Protein AF-A0AAF0ET98-F1 (afdb_monomer_lite)

Sequence (129 aa):
MSGQPGTTDSQGAAADKLPYEWTQSLATVDISVPIAQGTRGRDIKGDLSRAVRPDECTWSLESGDGVLSIQLDKANKNEWWPSVLTTDPQIDTSKIEPESSSLSDLDGDTRAMVEKMMYENRMKALGRQ

Organism: NCBI:txid948313

Structure (mmCIF, N/CA/C/O backbone):
data_AF-A0AAF0ET98-F1
#
_entry.id   AF-A0AAF0ET98-F1
#
loop_
_atom_site.group_PDB
_atom_site.id
_atom_site.type_symbol
_atom_site.label_atom_id
_atom_site.label_alt_id
_atom_site.label_comp_id
_atom_site.label_asym_id
_atom_site.label_entity_id
_atom_site.label_seq_id
_atom_site.pdbx_PDB_ins_code
_atom_site.Cartn_x
_atom_site.Cartn_y
_atom_site.Cartn_z
_atom_site.occupancy
_atom_site.B_iso_or_equiv
_atom_site.auth_seq_id
_atom_site.auth_comp_id
_atom_site.auth_asym_id
_atom_site.auth_atom_id
_atom_site.pdbx_PDB_model_num
ATOM 1 N N . MET A 1 1 ? 16.016 2.461 16.195 1.00 35.22 1 MET A N 1
ATOM 2 C CA . MET A 1 1 ? 15.316 3.051 15.038 1.00 35.22 1 MET A CA 1
ATOM 3 C C . MET A 1 1 ? 15.666 2.170 13.861 1.00 35.22 1 MET A C 1
ATOM 5 O O . MET A 1 1 ? 16.759 2.281 13.326 1.00 35.22 1 MET A O 1
ATOM 9 N N . SER A 1 2 ? 14.832 1.161 13.637 1.00 32.66 2 SER A N 1
ATOM 10 C CA . SER A 1 2 ? 15.159 -0.029 12.855 1.00 32.66 2 SER A CA 1
ATOM 11 C C . SER A 1 2 ? 14.577 0.130 11.452 1.00 32.66 2 SER A C 1
ATOM 13 O O . SER A 1 2 ? 13.486 -0.356 11.192 1.00 32.66 2 SER A O 1
ATOM 15 N N . GLY A 1 3 ? 15.265 0.861 10.575 1.00 34.72 3 GLY A N 1
ATOM 16 C CA . GLY A 1 3 ? 14.978 0.781 9.143 1.00 34.72 3 GLY A CA 1
ATOM 17 C C . GLY A 1 3 ? 15.505 -0.559 8.641 1.00 34.72 3 GLY A C 1
ATOM 18 O O . GLY A 1 3 ? 16.699 -0.829 8.780 1.00 34.72 3 GLY A O 1
ATOM 19 N N . GLN A 1 4 ? 14.628 -1.435 8.154 1.00 33.12 4 GLN A N 1
ATOM 20 C CA . GLN A 1 4 ? 15.069 -2.647 7.469 1.00 33.12 4 GLN A CA 1
ATOM 21 C C . GLN A 1 4 ? 15.689 -2.258 6.114 1.00 33.12 4 GLN A C 1
ATOM 23 O O . GLN A 1 4 ? 15.147 -1.383 5.439 1.00 33.12 4 GLN A O 1
ATOM 28 N N . PRO A 1 5 ? 16.803 -2.886 5.698 1.00 40.53 5 PRO A N 1
ATOM 29 C CA . PRO A 1 5 ? 17.339 -2.703 4.351 1.00 40.53 5 PRO A CA 1
ATOM 30 C C . PRO A 1 5 ? 16.308 -3.243 3.346 1.00 40.53 5 PRO A C 1
ATOM 32 O O . PRO A 1 5 ? 15.873 -4.390 3.472 1.00 40.53 5 PRO A O 1
ATOM 35 N N . GLY A 1 6 ? 15.860 -2.405 2.411 1.00 50.03 6 GLY A N 1
ATOM 36 C CA . GLY A 1 6 ? 14.925 -2.787 1.345 1.00 50.03 6 GLY A CA 1
ATOM 37 C C . GLY A 1 6 ? 13.641 -1.960 1.223 1.00 50.03 6 GLY A C 1
ATOM 38 O O . GLY A 1 6 ? 12.905 -2.152 0.252 1.00 50.03 6 GLY A O 1
ATOM 39 N N . THR A 1 7 ? 13.349 -1.046 2.153 1.00 51.19 7 THR A N 1
ATOM 40 C CA . THR A 1 7 ? 12.147 -0.194 2.101 1.00 51.19 7 THR A CA 1
ATOM 41 C C . THR A 1 7 ? 12.518 1.256 1.811 1.00 51.19 7 THR A C 1
ATOM 43 O O . THR A 1 7 ? 13.265 1.874 2.568 1.00 51.19 7 THR A O 1
ATOM 46 N N . THR A 1 8 ? 11.989 1.828 0.728 1.00 57.72 8 THR A N 1
ATOM 47 C CA . THR A 1 8 ? 12.026 3.279 0.526 1.00 57.72 8 THR A CA 1
ATOM 48 C C . THR A 1 8 ? 10.825 3.886 1.229 1.00 57.72 8 THR A C 1
ATOM 50 O O . THR A 1 8 ? 9.674 3.659 0.838 1.00 57.72 8 THR A O 1
ATOM 53 N N . ASP A 1 9 ? 11.103 4.671 2.264 1.00 56.59 9 ASP A N 1
ATOM 54 C CA . ASP A 1 9 ? 10.087 5.464 2.937 1.00 56.59 9 ASP A CA 1
ATOM 55 C C . ASP A 1 9 ? 9.523 6.505 1.967 1.00 56.59 9 ASP A C 1
ATOM 57 O O . ASP A 1 9 ? 10.260 7.093 1.169 1.00 56.59 9 ASP A O 1
ATOM 61 N N . SER A 1 10 ? 8.229 6.820 2.062 1.00 56.31 10 SER A N 1
ATOM 62 C CA . SER A 1 10 ? 7.630 7.939 1.326 1.00 56.31 10 SER A CA 1
ATOM 63 C C . SER A 1 10 ? 8.114 9.310 1.832 1.00 56.31 10 SER A C 1
ATOM 65 O O . SER A 1 10 ? 7.340 10.267 1.810 1.00 56.31 10 SER A O 1
ATOM 67 N N . GLN A 1 11 ? 9.366 9.433 2.298 1.00 47.06 11 GLN A N 1
ATOM 68 C CA . GLN A 1 11 ? 10.041 10.657 2.746 1.00 47.06 11 GLN A CA 1
ATOM 69 C C . GLN A 1 11 ? 10.279 11.630 1.573 1.00 47.06 11 GLN A C 1
ATOM 71 O O . GLN A 1 11 ? 11.382 12.077 1.282 1.00 47.06 11 GLN A O 1
ATOM 76 N N . GLY A 1 12 ? 9.209 11.980 0.873 1.00 46.78 12 GLY A N 1
ATOM 77 C CA . GLY A 1 12 ? 9.088 13.173 0.063 1.00 46.78 12 GLY A CA 1
ATOM 78 C C . GLY A 1 12 ? 7.954 14.014 0.637 1.00 46.78 12 GLY A C 1
ATOM 79 O O . GLY A 1 12 ? 6.988 13.481 1.178 1.00 46.78 12 GLY A O 1
ATOM 80 N N . ALA A 1 13 ? 8.039 15.333 0.472 1.00 41.69 13 ALA A N 1
ATOM 81 C CA . ALA A 1 13 ? 7.084 16.342 0.958 1.00 41.69 13 ALA A CA 1
ATOM 82 C C 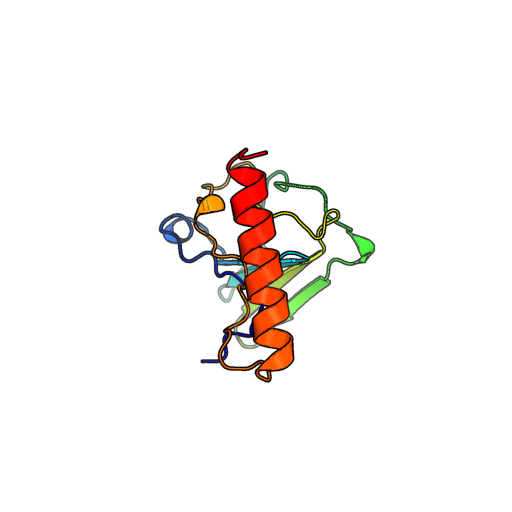. ALA A 1 13 ? 5.595 16.132 0.560 1.00 41.69 13 ALA A C 1
ATOM 84 O O . ALA A 1 13 ? 4.740 16.945 0.900 1.00 41.69 13 ALA A O 1
ATOM 85 N N . ALA A 1 14 ? 5.280 15.062 -0.174 1.00 49.28 14 ALA A N 1
ATOM 86 C CA . ALA A 1 14 ? 3.949 14.621 -0.571 1.00 49.28 14 ALA A CA 1
ATOM 87 C C . ALA A 1 14 ? 3.205 13.814 0.518 1.00 49.28 14 ALA A C 1
ATOM 89 O O . ALA A 1 14 ? 1.973 13.808 0.509 1.00 49.28 14 ALA A O 1
ATOM 90 N N . ALA A 1 15 ? 3.918 13.178 1.460 1.00 55.66 15 ALA A N 1
ATOM 91 C CA . ALA A 1 15 ? 3.317 12.363 2.526 1.00 55.66 15 ALA A CA 1
ATOM 92 C C . ALA A 1 15 ? 2.568 13.188 3.592 1.00 55.66 15 ALA A C 1
ATOM 94 O O . ALA A 1 15 ? 1.621 12.697 4.195 1.00 55.66 15 ALA A O 1
ATOM 95 N N . ASP A 1 16 ? 2.915 14.470 3.756 1.00 56.28 16 ASP A N 1
ATOM 96 C CA . ASP A 1 16 ? 2.366 15.362 4.797 1.00 56.28 16 ASP A CA 1
ATOM 97 C C . ASP A 1 16 ? 0.850 15.630 4.650 1.00 56.28 16 ASP A C 1
ATOM 99 O O . ASP A 1 16 ? 0.190 16.141 5.551 1.00 56.28 16 ASP A O 1
ATOM 103 N N . LYS A 1 17 ? 0.258 15.291 3.497 1.00 66.19 17 LYS A N 1
ATOM 104 C CA . LYS A 1 17 ? -1.171 15.525 3.218 1.00 66.19 17 LYS A CA 1
ATOM 105 C C . LYS A 1 17 ? -2.051 14.283 3.319 1.00 66.19 17 LYS A C 1
ATOM 107 O O . LYS A 1 17 ? -3.261 14.406 3.121 1.00 66.19 17 LYS A O 1
ATOM 112 N N . LEU A 1 18 ? -1.482 13.109 3.583 1.00 81.19 18 LEU A N 1
ATOM 113 C CA . LEU A 1 18 ? -2.236 11.859 3.613 1.00 81.19 18 LEU A CA 1
ATOM 114 C C . LEU A 1 18 ? -2.646 11.494 5.048 1.00 81.19 18 LEU A C 1
ATOM 116 O O . LEU A 1 18 ? -1.885 11.706 5.988 1.00 81.19 18 LEU A O 1
ATOM 120 N N . PRO A 1 19 ? -3.841 10.908 5.250 1.00 84.44 19 PRO A N 1
ATOM 121 C CA . PRO A 1 19 ? -4.268 10.405 6.556 1.00 84.44 19 PRO A CA 1
ATOM 122 C C . PRO A 1 19 ? -3.618 9.053 6.912 1.00 84.44 19 PRO A C 1
ATOM 124 O O . PRO A 1 19 ? -4.071 8.382 7.841 1.00 84.44 19 PRO A O 1
ATOM 127 N N . TYR A 1 20 ? -2.623 8.610 6.146 1.00 87.50 20 TYR A N 1
ATOM 128 C CA . TYR A 1 20 ? -1.856 7.388 6.345 1.00 87.50 20 TYR A CA 1
ATOM 129 C C . TYR A 1 20 ? -0.425 7.605 5.876 1.00 87.50 20 TYR A C 1
ATOM 131 O O . TYR A 1 20 ? -0.160 8.428 4.998 1.00 87.50 20 TYR A O 1
ATOM 139 N N . GLU A 1 21 ? 0.472 6.819 6.443 1.00 86.44 21 GLU A N 1
ATOM 140 C CA . GLU A 1 21 ? 1.848 6.712 5.986 1.00 86.44 21 GLU A CA 1
ATOM 141 C C . GLU A 1 21 ? 1.960 5.482 5.096 1.00 86.44 21 GLU A C 1
ATOM 143 O O . GLU A 1 21 ? 1.212 4.514 5.254 1.00 86.44 21 GLU A O 1
ATOM 148 N N . TRP A 1 22 ? 2.862 5.522 4.126 1.00 88.19 22 TRP A N 1
ATOM 149 C CA . TRP A 1 22 ? 3.118 4.360 3.297 1.00 88.19 22 TRP A CA 1
ATOM 150 C C . TRP A 1 22 ? 4.588 4.282 2.932 1.00 88.19 22 TRP A C 1
ATOM 152 O O . TRP A 1 22 ? 5.277 5.287 2.792 1.00 88.19 22 TRP A O 1
ATOM 162 N N . THR A 1 23 ? 5.083 3.073 2.770 1.00 84.94 23 THR A N 1
ATOM 163 C CA . THR A 1 23 ? 6.431 2.802 2.292 1.00 84.94 23 THR A CA 1
ATOM 164 C C . THR A 1 23 ? 6.333 1.731 1.221 1.00 84.94 23 THR A C 1
ATOM 166 O O . THR A 1 23 ? 5.273 1.143 0.983 1.00 84.94 23 THR A O 1
ATOM 169 N N . GLN A 1 24 ? 7.407 1.521 0.476 1.00 81.81 24 GLN A N 1
ATOM 170 C CA . GLN A 1 24 ? 7.400 0.467 -0.525 1.00 81.81 24 GLN A CA 1
ATOM 171 C C . GLN A 1 24 ? 8.782 -0.134 -0.714 1.00 81.81 24 GLN A C 1
ATOM 173 O O . GLN A 1 24 ? 9.808 0.520 -0.531 1.00 81.81 24 GLN A O 1
ATOM 178 N N . SER A 1 25 ? 8.778 -1.378 -1.162 1.00 83.00 25 SER A N 1
ATOM 179 C CA . SER A 1 25 ? 9.927 -2.052 -1.752 1.00 83.00 25 SER A CA 1
ATOM 180 C C . SER A 1 25 ? 9.665 -2.276 -3.246 1.00 83.00 25 SER A C 1
ATOM 182 O O . SER A 1 25 ? 8.622 -1.887 -3.782 1.00 83.00 25 SER A O 1
ATOM 184 N N . LEU A 1 26 ? 10.572 -2.952 -3.953 1.00 83.31 26 LEU A N 1
ATOM 185 C CA . LEU A 1 26 ? 10.289 -3.409 -5.321 1.00 83.31 26 LEU A CA 1
ATOM 186 C C . LEU A 1 26 ? 9.106 -4.391 -5.383 1.00 83.31 26 LEU A C 1
ATOM 188 O O . LEU A 1 26 ? 8.408 -4.429 -6.395 1.00 83.31 26 LEU A O 1
ATOM 192 N N . ALA A 1 27 ? 8.864 -5.155 -4.313 1.00 84.94 27 ALA A N 1
ATOM 193 C CA . ALA A 1 27 ? 7.878 -6.233 -4.274 1.00 84.94 27 ALA A CA 1
ATOM 194 C C . ALA A 1 27 ? 6.571 -5.861 -3.560 1.00 84.94 27 ALA A C 1
ATOM 196 O O . ALA A 1 27 ? 5.518 -6.380 -3.924 1.00 84.94 27 ALA A O 1
ATOM 197 N N . THR A 1 28 ? 6.619 -4.968 -2.573 1.00 88.69 28 THR A N 1
ATOM 198 C CA . THR A 1 28 ? 5.487 -4.671 -1.684 1.00 88.69 28 THR A CA 1
ATOM 199 C C . THR A 1 28 ? 5.239 -3.176 -1.545 1.00 88.69 28 THR A C 1
ATOM 201 O O . THR A 1 28 ? 6.123 -2.353 -1.800 1.00 88.69 28 THR A O 1
ATOM 204 N N . VAL A 1 29 ? 4.013 -2.830 -1.162 1.00 91.44 29 VAL A N 1
ATOM 205 C CA . VAL A 1 29 ? 3.647 -1.514 -0.630 1.00 91.44 29 VAL A CA 1
ATOM 206 C C . VAL A 1 29 ? 3.064 -1.728 0.757 1.00 91.44 29 VAL A C 1
ATOM 208 O O . VAL A 1 29 ? 2.116 -2.496 0.908 1.00 91.44 29 VAL A O 1
ATOM 211 N N . ASP A 1 30 ? 3.608 -1.035 1.741 1.00 90.81 30 ASP A N 1
ATOM 212 C CA . ASP A 1 30 ? 3.210 -1.118 3.137 1.00 90.81 30 ASP A CA 1
ATOM 213 C C . ASP A 1 30 ? 2.489 0.178 3.510 1.00 90.81 30 ASP A C 1
ATOM 215 O O . ASP A 1 30 ? 2.981 1.269 3.237 1.00 90.81 30 ASP A O 1
ATOM 219 N N . ILE A 1 31 ? 1.289 0.075 4.075 1.00 91.56 31 ILE A N 1
ATOM 220 C CA . ILE A 1 31 ? 0.429 1.211 4.421 1.00 91.56 31 ILE A CA 1
ATOM 221 C C . ILE A 1 31 ? 0.110 1.131 5.909 1.00 91.56 31 ILE A C 1
ATOM 223 O O . ILE A 1 31 ? -0.426 0.124 6.371 1.00 91.56 31 ILE A O 1
ATOM 227 N N . SER A 1 32 ? 0.366 2.216 6.630 1.00 89.62 32 SER A N 1
ATOM 228 C CA . SER A 1 32 ? 0.132 2.338 8.068 1.00 89.62 32 SER A CA 1
ATOM 229 C C . SER A 1 32 ? -0.881 3.442 8.343 1.00 89.62 32 SER A C 1
ATOM 231 O O . SER A 1 32 ? -0.670 4.618 8.032 1.00 89.62 32 SER A O 1
ATOM 233 N N . VAL A 1 33 ? -2.011 3.066 8.937 1.00 90.81 33 VAL A N 1
ATOM 234 C CA . VAL A 1 33 ? -3.138 3.963 9.195 1.00 90.81 33 VAL A CA 1
ATOM 235 C C . VAL A 1 33 ? -3.365 4.071 10.706 1.00 90.81 33 VAL A C 1
ATOM 237 O O . VAL A 1 33 ? -3.895 3.134 11.304 1.00 90.81 33 VAL A O 1
ATOM 240 N N . PRO A 1 34 ? -3.029 5.204 11.350 1.00 89.12 34 PRO A N 1
ATOM 241 C CA . PRO A 1 34 ? -3.268 5.376 12.781 1.00 89.12 34 PRO A CA 1
ATOM 242 C C . PRO A 1 34 ? -4.762 5.579 13.060 1.00 89.12 34 PRO A C 1
ATOM 244 O O . PRO A 1 34 ? -5.363 6.562 12.611 1.00 89.12 34 PRO A O 1
ATOM 247 N N . ILE A 1 35 ? -5.377 4.671 13.812 1.00 88.50 35 ILE A N 1
ATOM 248 C CA . ILE A 1 35 ? -6.797 4.666 14.174 1.00 88.50 35 ILE A CA 1
ATOM 249 C C . ILE A 1 35 ? -6.968 5.236 15.584 1.00 88.50 35 ILE A C 1
ATOM 251 O O . ILE A 1 35 ? -6.653 4.606 16.588 1.00 88.50 35 ILE A O 1
ATOM 255 N N . ALA A 1 36 ? -7.528 6.444 15.669 1.00 85.25 36 ALA A N 1
ATOM 256 C CA . ALA A 1 36 ? -7.818 7.076 16.950 1.00 85.25 36 ALA A CA 1
ATOM 257 C C . ALA A 1 36 ? -8.872 6.285 17.745 1.00 85.25 36 ALA A C 1
ATOM 259 O O . ALA A 1 36 ? -9.818 5.722 17.177 1.00 85.25 36 ALA A O 1
ATOM 260 N N . GLN A 1 37 ? -8.755 6.301 19.075 1.00 83.56 37 GLN A N 1
ATOM 261 C CA . GLN A 1 37 ? -9.725 5.661 19.959 1.00 83.5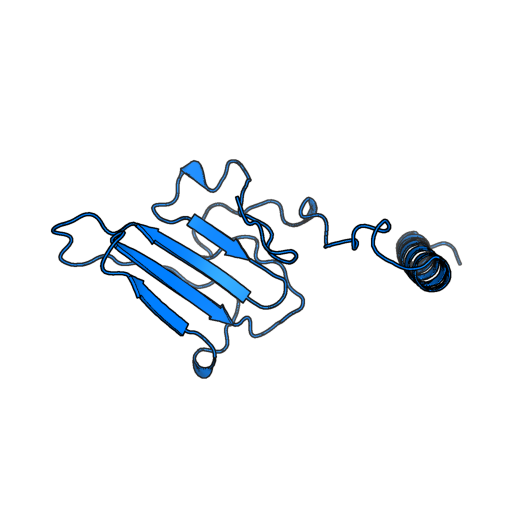6 37 GLN A CA 1
ATOM 262 C C . GLN A 1 37 ? -11.141 6.206 19.7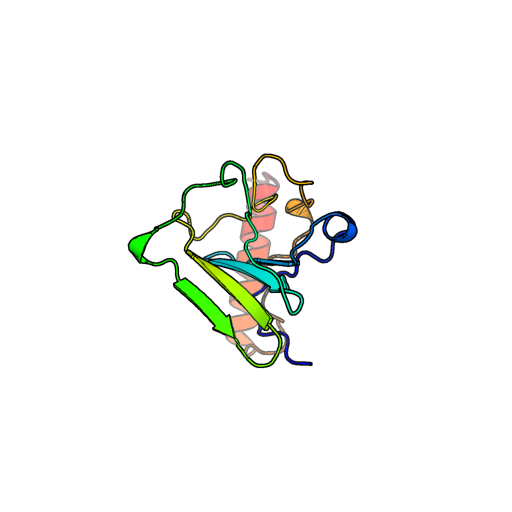06 1.00 83.56 37 GLN A C 1
ATOM 264 O O . GLN A 1 37 ? -11.353 7.411 19.587 1.00 83.56 37 GLN A O 1
ATOM 269 N N . GLY A 1 38 ? -12.125 5.309 19.614 1.00 83.75 38 GLY A N 1
ATOM 270 C CA . GLY A 1 38 ? -13.513 5.673 19.312 1.00 83.75 38 GLY A CA 1
ATOM 271 C C . GLY A 1 38 ? -13.840 5.791 17.818 1.00 83.75 38 GLY A C 1
ATOM 272 O O . GLY A 1 38 ? -14.993 6.070 17.482 1.00 83.75 38 GLY A O 1
ATOM 273 N N . THR A 1 39 ? -12.881 5.531 16.919 1.00 85.31 39 THR A N 1
ATOM 274 C CA . THR A 1 39 ? -13.157 5.389 15.481 1.00 85.31 39 THR A CA 1
ATOM 275 C C . THR A 1 39 ? -14.130 4.233 15.252 1.00 85.31 39 THR A C 1
ATOM 277 O O . THR A 1 39 ? -13.865 3.099 15.641 1.00 85.31 39 THR A O 1
ATOM 280 N N . ARG A 1 40 ? -15.271 4.518 14.614 1.00 84.56 40 ARG A N 1
ATOM 281 C CA . ARG A 1 40 ? -16.287 3.506 14.263 1.00 84.56 40 ARG A CA 1
ATOM 282 C C . ARG A 1 40 ? -16.130 2.949 12.848 1.00 84.56 40 ARG A C 1
ATOM 284 O O . ARG A 1 40 ? -16.695 1.907 12.545 1.00 84.56 40 ARG A O 1
ATOM 291 N N . GLY A 1 41 ? -15.386 3.649 11.996 1.00 82.38 41 GLY A N 1
ATOM 292 C CA . GLY A 1 41 ? -15.085 3.258 10.624 1.00 82.38 41 GLY A CA 1
ATOM 293 C C . GLY A 1 41 ? -14.117 4.251 9.984 1.00 82.38 41 GLY A C 1
ATOM 294 O O . GLY A 1 41 ? -14.140 5.439 10.318 1.00 82.38 41 GLY A O 1
ATOM 295 N N . ARG A 1 42 ? -13.251 3.755 9.099 1.00 82.69 42 ARG A N 1
ATOM 296 C CA . ARG A 1 42 ? -12.289 4.546 8.326 1.00 82.69 42 ARG A CA 1
ATOM 297 C C . ARG A 1 42 ? -12.060 3.856 6.991 1.00 82.69 42 ARG A C 1
ATOM 299 O O . ARG A 1 42 ? -11.785 2.663 6.967 1.00 82.69 42 ARG A O 1
ATOM 306 N N . ASP A 1 43 ? -12.161 4.628 5.916 1.00 85.88 43 ASP A N 1
ATOM 307 C CA . ASP A 1 43 ? -12.018 4.127 4.555 1.00 85.88 43 ASP A CA 1
ATOM 308 C C . ASP A 1 43 ? -10.808 4.778 3.882 1.00 85.88 43 ASP A C 1
ATOM 310 O O . ASP A 1 43 ? -10.576 5.979 4.036 1.00 85.88 43 ASP A O 1
ATOM 314 N N . ILE A 1 44 ? -10.101 3.999 3.069 1.00 85.94 44 ILE A N 1
ATOM 315 C CA . ILE A 1 44 ? -9.189 4.496 2.038 1.00 85.94 44 ILE A CA 1
ATOM 316 C C . ILE A 1 44 ? -9.887 4.224 0.704 1.00 85.94 44 ILE A C 1
ATOM 318 O O . ILE A 1 44 ? -10.193 3.075 0.393 1.00 85.94 44 ILE A O 1
ATOM 322 N N . LYS A 1 45 ? -10.223 5.280 -0.046 1.00 87.75 45 LYS A N 1
ATOM 323 C CA . LYS A 1 45 ? -11.021 5.183 -1.279 1.00 87.75 45 LYS A CA 1
ATOM 324 C C . LYS A 1 45 ? -10.242 5.717 -2.465 1.00 87.75 45 LYS A C 1
ATOM 326 O O . LYS A 1 45 ? -9.859 6.880 -2.468 1.00 87.75 45 LYS A O 1
ATOM 331 N N . GLY A 1 46 ? -10.099 4.881 -3.482 1.00 88.31 46 GLY A N 1
ATOM 332 C CA . GLY A 1 46 ? -9.487 5.229 -4.754 1.00 88.31 46 GLY A CA 1
ATOM 333 C C . GLY A 1 46 ? -9.068 3.976 -5.508 1.00 88.31 46 GLY A C 1
ATOM 334 O O . GLY A 1 46 ? -9.157 2.865 -4.982 1.00 88.31 46 GLY A O 1
ATOM 335 N N . ASP A 1 47 ? -8.601 4.172 -6.734 1.00 93.12 47 ASP A N 1
ATOM 336 C CA . ASP A 1 47 ? -7.995 3.105 -7.520 1.00 93.12 47 ASP A CA 1
ATOM 337 C C . ASP A 1 47 ? -6.518 2.967 -7.147 1.00 93.12 47 ASP A C 1
ATOM 339 O O . A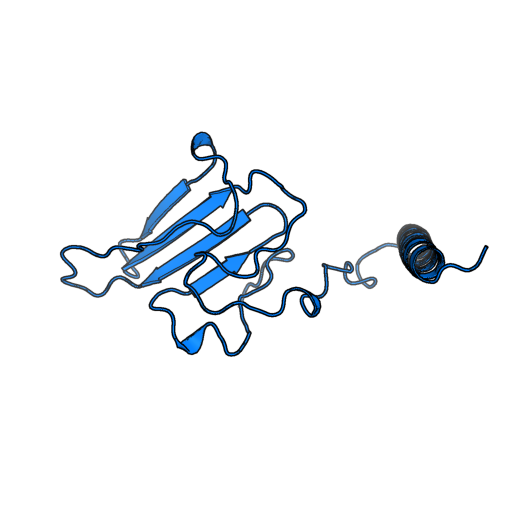SP A 1 47 ? -5.808 3.968 -7.027 1.00 93.12 47 ASP A O 1
ATOM 343 N N . LEU A 1 48 ? -6.044 1.730 -6.986 1.00 92.94 48 LEU A N 1
ATOM 344 C CA . LEU A 1 48 ? -4.622 1.463 -6.774 1.00 92.94 48 LEU A CA 1
ATOM 345 C C . LEU A 1 48 ? -3.808 1.905 -7.993 1.00 92.94 48 LEU A C 1
ATOM 347 O O . LEU A 1 48 ? -4.240 1.762 -9.138 1.00 92.94 48 LEU A O 1
ATOM 351 N N . SER A 1 49 ? -2.596 2.400 -7.745 1.00 89.50 49 SER A N 1
ATOM 352 C CA . SER A 1 49 ? -1.710 2.878 -8.810 1.00 89.50 49 SER A CA 1
ATOM 353 C C . SER A 1 49 ? -1.339 1.773 -9.806 1.00 89.50 49 SER A C 1
ATOM 355 O O . SER A 1 49 ? -1.283 2.025 -11.016 1.00 89.50 49 SER A O 1
ATOM 357 N N . ARG A 1 50 ? -1.130 0.535 -9.331 1.00 93.06 50 ARG A N 1
ATOM 358 C CA . ARG A 1 50 ? -0.928 -0.657 -10.173 1.00 93.06 50 ARG A CA 1
ATOM 359 C C . ARG A 1 50 ? -1.652 -1.880 -9.616 1.00 93.06 50 ARG A C 1
ATOM 361 O O . ARG A 1 50 ? -2.205 -1.869 -8.521 1.00 93.06 50 ARG A O 1
ATOM 368 N N . ALA A 1 51 ? -1.624 -2.955 -10.401 1.00 94.25 51 ALA A N 1
ATOM 369 C CA . ALA A 1 51 ? -2.167 -4.243 -10.009 1.00 94.25 51 ALA A CA 1
ATOM 370 C C . ALA A 1 51 ? -1.381 -4.860 -8.840 1.00 94.25 51 ALA A C 1
ATOM 372 O O . ALA A 1 51 ? -0.146 -4.841 -8.804 1.00 94.25 51 ALA A O 1
ATOM 373 N N . VAL A 1 52 ? -2.126 -5.464 -7.923 1.00 95.12 52 VAL A N 1
ATOM 374 C CA . VAL A 1 52 ? -1.621 -6.253 -6.794 1.00 95.12 52 VAL A CA 1
ATOM 375 C C . VAL A 1 52 ? -2.043 -7.707 -6.958 1.00 95.12 52 VAL A C 1
ATOM 377 O O . VAL A 1 52 ? -2.855 -8.021 -7.832 1.00 95.12 52 VAL A O 1
ATOM 380 N N . ARG A 1 53 ? -1.504 -8.588 -6.120 1.00 95.25 53 ARG A N 1
ATOM 381 C CA . ARG A 1 53 ? -1.961 -9.970 -5.950 1.00 95.25 53 ARG A CA 1
ATOM 382 C C . ARG A 1 53 ? -2.813 -10.053 -4.682 1.00 95.25 53 ARG A C 1
ATOM 384 O O . ARG A 1 53 ? -2.247 -10.189 -3.604 1.00 95.25 53 ARG A O 1
ATOM 391 N N . PRO A 1 54 ? -4.154 -9.970 -4.774 1.00 94.12 54 PRO A N 1
ATOM 392 C CA . PRO A 1 54 ? -5.010 -9.889 -3.590 1.00 94.12 54 PRO A CA 1
ATOM 393 C C . PRO A 1 54 ? -4.839 -11.072 -2.633 1.00 94.12 54 PRO A C 1
ATOM 395 O O . PRO A 1 54 ? -4.902 -10.880 -1.426 1.00 94.12 54 PRO A O 1
ATOM 398 N N . ASP A 1 55 ? -4.573 -12.264 -3.172 1.00 96.25 55 ASP A N 1
ATOM 399 C CA . ASP A 1 55 ? -4.364 -13.489 -2.393 1.00 96.25 55 ASP A CA 1
ATOM 400 C C . ASP A 1 55 ? -3.044 -13.491 -1.595 1.00 96.25 55 ASP A C 1
ATOM 402 O O . ASP A 1 55 ? -2.896 -14.272 -0.659 1.00 96.25 55 ASP A O 1
ATOM 406 N N . GLU A 1 56 ? -2.085 -12.630 -1.961 1.00 95.38 56 GLU A N 1
ATOM 407 C CA . GLU A 1 56 ? -0.798 -12.450 -1.266 1.00 95.38 56 GLU A CA 1
ATOM 408 C C . GLU A 1 56 ? -0.796 -11.193 -0.367 1.00 95.38 56 GLU A C 1
ATOM 410 O O . GLU A 1 56 ? 0.111 -11.010 0.447 1.00 95.38 56 GLU A O 1
ATOM 415 N N . CYS A 1 57 ? -1.809 -10.326 -0.474 1.00 94.62 57 CYS A N 1
ATOM 416 C CA . CYS A 1 57 ? -1.946 -9.151 0.382 1.00 94.62 57 CYS A CA 1
ATOM 417 C C . CYS A 1 57 ? -2.371 -9.552 1.801 1.00 94.62 57 CYS A C 1
ATOM 419 O O . CYS A 1 57 ? -3.222 -10.418 1.997 1.00 94.62 57 CYS A O 1
ATOM 421 N N . THR A 1 58 ? -1.827 -8.870 2.807 1.00 95.56 58 THR A N 1
ATOM 422 C CA . THR A 1 58 ? -2.153 -9.112 4.220 1.00 95.56 58 THR A CA 1
ATOM 423 C C . THR A 1 58 ? -2.509 -7.801 4.907 1.00 95.56 58 THR A C 1
ATOM 425 O O . THR A 1 58 ? -2.030 -6.738 4.523 1.00 95.56 58 THR A O 1
ATOM 428 N N . TRP A 1 59 ? -3.355 -7.858 5.932 1.00 94.31 59 TRP A N 1
ATOM 429 C CA . TRP A 1 59 ? -3.622 -6.724 6.809 1.00 94.31 59 TRP A CA 1
ATOM 430 C C . TRP A 1 59 ? -3.674 -7.179 8.268 1.00 94.31 59 TRP A C 1
ATOM 432 O O . TRP A 1 59 ? -4.062 -8.313 8.563 1.00 94.31 59 TRP A O 1
ATOM 442 N N . SER A 1 60 ? -3.296 -6.293 9.181 1.00 91.62 60 SER A N 1
ATOM 443 C CA . SER A 1 60 ? -3.370 -6.503 10.625 1.00 91.62 60 SER A CA 1
ATOM 444 C C . SER A 1 60 ? -3.768 -5.206 11.324 1.00 91.62 60 SER A C 1
ATOM 446 O O . SER A 1 60 ? -3.421 -4.113 10.890 1.00 91.62 60 SER A O 1
ATOM 448 N N . LEU A 1 61 ? -4.529 -5.324 12.411 1.00 89.81 61 LEU A N 1
ATOM 449 C CA . LEU A 1 61 ? -4.869 -4.202 13.282 1.00 89.81 61 LEU A CA 1
ATOM 450 C C . LEU A 1 61 ? -4.293 -4.479 14.665 1.00 89.81 61 LEU A C 1
ATOM 452 O O . LEU A 1 61 ? -4.737 -5.406 15.351 1.00 89.81 61 LEU A O 1
ATOM 456 N N . GLU A 1 62 ? -3.328 -3.672 15.080 1.00 85.56 62 GLU A N 1
ATOM 457 C CA . GLU A 1 62 ? -2.738 -3.785 16.406 1.00 85.56 62 GLU A CA 1
ATOM 458 C C . GLU A 1 62 ? -3.579 -3.002 17.424 1.00 85.56 62 GLU A C 1
ATOM 460 O O . GLU A 1 62 ? -3.870 -1.816 17.282 1.00 85.56 62 GLU A O 1
ATOM 465 N N . SER A 1 63 ? -4.048 -3.698 18.466 1.00 72.62 63 SER A N 1
ATOM 466 C CA . SER A 1 63 ? -4.956 -3.113 19.469 1.00 72.62 63 SER A CA 1
ATOM 467 C C . SER A 1 63 ? -4.256 -2.169 20.452 1.00 72.62 63 SER A C 1
ATOM 469 O O . SER A 1 63 ? -4.936 -1.453 21.184 1.00 72.62 63 SER A O 1
ATOM 471 N N . GLY A 1 64 ? -2.922 -2.206 20.520 1.00 75.69 64 GLY A N 1
ATOM 472 C CA . GLY A 1 64 ? -2.141 -1.425 21.480 1.00 75.69 64 GLY A CA 1
ATOM 473 C C . GLY A 1 64 ? -1.936 0.022 21.038 1.00 75.69 64 GLY A C 1
ATOM 474 O O . GLY A 1 64 ? -2.257 0.946 21.780 1.00 75.69 64 GLY A O 1
ATOM 475 N N . ASP A 1 65 ? -1.414 0.206 19.831 1.00 75.06 65 ASP A N 1
ATOM 476 C CA . ASP A 1 65 ? -1.142 1.502 19.204 1.00 75.06 65 ASP A CA 1
ATOM 477 C C . ASP A 1 65 ? -2.301 1.993 18.317 1.00 75.06 65 ASP A C 1
ATOM 479 O O . ASP A 1 65 ? -2.358 3.172 17.964 1.00 75.06 65 ASP A O 1
ATOM 483 N N . GLY A 1 66 ? -3.251 1.108 17.998 1.00 85.56 66 GLY A N 1
ATOM 484 C CA . GLY A 1 66 ? -4.373 1.415 17.126 1.00 85.56 66 GLY A CA 1
ATOM 485 C C . GLY A 1 66 ? -3.942 1.581 15.674 1.00 85.56 66 GLY A C 1
ATOM 486 O O . GLY A 1 66 ? -4.583 2.336 14.952 1.00 85.56 66 GLY A O 1
ATOM 487 N N . VAL A 1 67 ? -2.866 0.936 15.224 1.00 89.69 67 VAL A N 1
ATOM 488 C CA . VAL A 1 67 ? -2.405 1.065 13.837 1.00 89.69 67 VAL A CA 1
ATOM 489 C C . VAL A 1 67 ? -2.958 -0.080 12.989 1.00 89.69 67 VAL A C 1
ATOM 491 O O . VAL A 1 67 ? -2.822 -1.259 13.31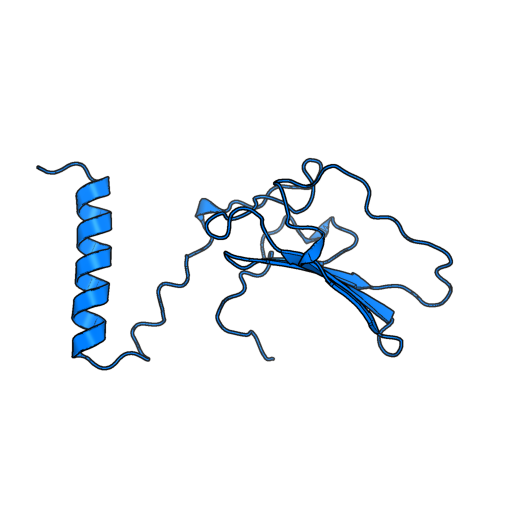9 1.00 89.69 67 VAL A O 1
ATOM 494 N N . LEU A 1 68 ? -3.625 0.279 11.890 1.00 90.62 68 LEU A N 1
ATOM 495 C CA . LEU A 1 68 ? -3.979 -0.653 10.823 1.00 90.62 68 LEU A CA 1
ATOM 496 C C . LEU A 1 68 ? -2.823 -0.696 9.823 1.00 90.62 68 LEU A C 1
ATOM 498 O O . LEU A 1 68 ? -2.566 0.297 9.142 1.00 90.62 68 LEU A O 1
ATOM 502 N N . SER A 1 69 ? -2.178 -1.851 9.726 1.00 91.19 69 SER A N 1
ATOM 503 C CA . SER A 1 69 ? -1.094 -2.130 8.789 1.00 91.19 69 SER A CA 1
ATOM 504 C C . SER A 1 69 ? -1.633 -2.961 7.628 1.00 91.19 69 SER A C 1
ATOM 506 O O . SER A 1 69 ? -2.274 -3.993 7.837 1.00 91.19 69 SER A O 1
ATOM 508 N N . ILE A 1 70 ? -1.401 -2.516 6.398 1.00 93.94 70 ILE A N 1
ATOM 50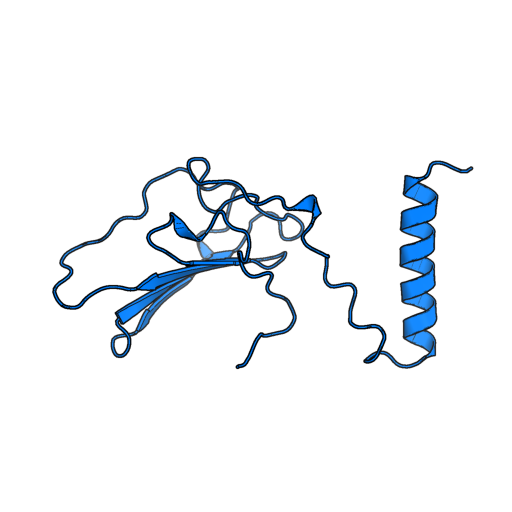9 C CA . ILE A 1 70 ? -1.827 -3.196 5.171 1.00 93.94 70 ILE A CA 1
ATOM 510 C C . ILE A 1 70 ? -0.594 -3.386 4.295 1.00 93.94 70 ILE A C 1
ATOM 512 O O . ILE A 1 70 ? 0.027 -2.411 3.886 1.00 93.94 70 ILE A O 1
ATOM 516 N N . GLN A 1 71 ? -0.280 -4.632 3.968 1.00 94.19 71 GLN A N 1
ATOM 517 C CA . GLN A 1 71 ? 0.785 -4.991 3.043 1.00 94.19 71 GLN A CA 1
ATOM 518 C C . GLN A 1 71 ? 0.165 -5.454 1.725 1.00 94.19 71 GLN A C 1
ATOM 520 O O . GLN A 1 71 ? -0.532 -6.473 1.660 1.00 94.19 71 GLN A O 1
ATOM 525 N N . LEU A 1 72 ? 0.429 -4.703 0.662 1.00 94.31 72 LEU A N 1
ATOM 526 C CA . LEU A 1 72 ? 0.019 -5.022 -0.697 1.00 94.31 72 LEU A CA 1
ATOM 527 C C . LEU A 1 72 ? 1.169 -5.704 -1.439 1.00 94.31 72 LEU A C 1
ATOM 529 O O . LEU A 1 72 ? 2.243 -5.118 -1.582 1.00 94.31 72 LEU A O 1
ATOM 533 N N . ASP A 1 73 ? 0.943 -6.909 -1.964 1.00 93.81 73 ASP A N 1
ATOM 534 C CA . ASP A 1 73 ? 1.922 -7.581 -2.825 1.00 93.81 73 ASP A CA 1
ATOM 535 C C . ASP A 1 73 ? 1.738 -7.127 -4.280 1.00 93.81 73 ASP A C 1
ATOM 537 O O . ASP A 1 73 ? 0.657 -7.257 -4.869 1.00 93.81 73 ASP A O 1
ATOM 541 N N . LYS A 1 74 ? 2.784 -6.542 -4.868 1.00 91.94 74 LYS A N 1
ATOM 542 C CA . LYS A 1 74 ? 2.733 -6.009 -6.232 1.00 91.94 74 LYS A CA 1
ATOM 543 C C . LYS A 1 74 ? 2.679 -7.159 -7.233 1.00 91.94 74 LYS A C 1
ATOM 545 O O . LYS A 1 74 ? 3.504 -8.071 -7.214 1.00 91.94 74 LYS A O 1
ATOM 550 N N . ALA A 1 75 ? 1.791 -7.055 -8.223 1.00 92.25 75 ALA A N 1
ATOM 551 C CA . ALA A 1 75 ? 1.785 -8.009 -9.332 1.00 92.25 75 ALA A CA 1
ATOM 552 C C . ALA A 1 75 ? 3.092 -7.947 -10.148 1.00 92.25 75 ALA A C 1
ATOM 554 O O . ALA A 1 75 ? 3.571 -8.977 -10.625 1.00 92.25 75 ALA A O 1
ATOM 555 N N . ASN A 1 76 ? 3.675 -6.747 -10.269 1.00 89.75 76 ASN A N 1
ATOM 556 C CA . ASN A 1 76 ? 4.985 -6.497 -10.864 1.00 89.75 76 ASN A CA 1
ATOM 557 C C . ASN A 1 76 ? 6.010 -6.169 -9.766 1.00 89.75 76 ASN A C 1
ATOM 559 O O . ASN A 1 76 ? 6.026 -5.054 -9.249 1.00 89.75 76 ASN A O 1
ATOM 563 N N . LYS A 1 77 ? 6.884 -7.129 -9.435 1.00 83.19 77 LYS A N 1
ATOM 564 C CA . LYS A 1 77 ? 7.888 -7.010 -8.356 1.00 83.19 77 LYS A CA 1
ATOM 565 C C . LYS A 1 77 ? 9.163 -6.252 -8.771 1.00 83.19 77 LYS A C 1
ATOM 567 O O . LYS A 1 77 ? 10.217 -6.442 -8.176 1.00 83.19 77 LYS A O 1
ATOM 572 N N . ASN A 1 78 ? 9.088 -5.445 -9.830 1.00 80.81 78 ASN A N 1
ATOM 573 C CA . ASN A 1 78 ? 10.200 -4.650 -10.356 1.00 80.81 78 ASN A CA 1
ATOM 574 C C . ASN A 1 78 ? 9.753 -3.224 -10.732 1.00 80.81 78 ASN A C 1
ATOM 576 O O . ASN A 1 78 ? 10.237 -2.640 -11.702 1.00 80.81 78 ASN A O 1
ATOM 580 N N . GLU A 1 79 ? 8.767 -2.682 -10.011 1.00 80.69 79 GLU A N 1
ATOM 581 C CA . GLU A 1 79 ? 8.189 -1.370 -10.306 1.00 80.69 79 GLU A CA 1
ATOM 582 C C . GLU A 1 79 ? 7.978 -0.541 -9.036 1.00 80.69 79 GLU A C 1
ATOM 584 O O . GLU A 1 79 ? 7.321 -0.966 -8.081 1.00 80.69 79 GLU A O 1
ATOM 589 N N . TRP A 1 80 ? 8.503 0.685 -9.055 1.00 84.88 80 TRP A N 1
ATOM 590 C CA . TRP A 1 80 ? 8.243 1.698 -8.035 1.00 84.88 80 TRP A CA 1
ATOM 591 C C . TRP A 1 80 ? 6.929 2.407 -8.330 1.00 84.88 80 TRP A C 1
ATOM 593 O O . TRP A 1 80 ? 6.700 2.894 -9.438 1.00 84.88 80 TRP A O 1
ATOM 603 N N . TRP A 1 81 ? 6.062 2.467 -7.329 1.00 86.38 81 TRP A N 1
ATOM 604 C CA . TRP A 1 81 ? 4.781 3.139 -7.444 1.00 86.38 81 TRP A CA 1
ATOM 605 C C . TRP A 1 81 ? 4.963 4.627 -7.137 1.00 86.38 81 TRP A C 1
ATOM 607 O O . TRP A 1 81 ? 5.510 4.957 -6.084 1.00 86.38 81 TRP A O 1
ATOM 617 N N . PRO A 1 82 ? 4.501 5.543 -8.004 1.00 85.50 82 PRO A N 1
ATOM 618 C CA . PRO A 1 82 ? 4.550 6.971 -7.708 1.00 85.50 82 PRO A CA 1
ATOM 619 C C . PRO A 1 82 ? 3.588 7.363 -6.583 1.00 85.50 82 PRO A C 1
ATOM 621 O O . PRO A 1 82 ? 3.755 8.409 -5.980 1.00 85.50 82 PRO A O 1
ATOM 624 N N . SER A 1 83 ? 2.590 6.544 -6.275 1.00 87.62 83 SER A N 1
ATOM 625 C CA . SER A 1 83 ? 1.636 6.752 -5.185 1.00 87.62 83 SER A CA 1
ATOM 626 C C . SER A 1 83 ? 0.919 5.439 -4.866 1.00 87.62 83 SER A C 1
ATOM 628 O O . SER A 1 83 ? 0.948 4.521 -5.688 1.00 87.62 83 SER A O 1
ATOM 630 N N . VAL A 1 84 ? 0.254 5.342 -3.708 1.00 89.56 84 VAL A N 1
ATOM 631 C CA . VAL A 1 84 ? -0.612 4.190 -3.386 1.00 89.56 84 VAL A CA 1
ATOM 632 C C . VAL A 1 84 ? -1.870 4.226 -4.246 1.00 89.56 84 VAL A C 1
ATOM 634 O O . VAL A 1 84 ? -2.142 3.274 -4.983 1.00 89.56 84 VAL A O 1
ATOM 637 N N . LEU A 1 85 ? -2.608 5.339 -4.189 1.00 90.75 85 LEU A N 1
ATOM 638 C CA . LEU A 1 85 ? -3.788 5.569 -5.014 1.00 90.75 85 LEU A CA 1
ATOM 639 C C . LEU A 1 85 ? -3.464 6.481 -6.194 1.00 90.75 85 LEU A C 1
ATOM 641 O O . LEU A 1 85 ? -2.612 7.368 -6.115 1.00 90.75 85 LEU A O 1
ATOM 645 N N . THR A 1 86 ? -4.190 6.314 -7.295 1.00 88.75 86 THR A N 1
ATOM 646 C CA . THR A 1 86 ? -4.068 7.164 -8.493 1.00 88.75 86 THR A CA 1
ATOM 647 C C . THR A 1 86 ? -4.424 8.629 -8.228 1.00 88.75 86 THR A C 1
ATOM 649 O O . THR A 1 86 ? -3.960 9.511 -8.948 1.00 88.75 86 THR A O 1
ATOM 652 N N . THR A 1 87 ? -5.231 8.889 -7.197 1.00 84.94 87 THR A N 1
ATOM 653 C CA . THR A 1 87 ? -5.673 10.223 -6.771 1.00 84.94 87 THR A CA 1
ATOM 654 C C . THR A 1 87 ? -4.706 10.918 -5.820 1.00 84.94 87 THR A C 1
ATOM 656 O O . THR A 1 87 ? -4.854 12.116 -5.573 1.00 84.94 87 THR A O 1
ATOM 659 N N . ASP A 1 88 ? -3.750 10.180 -5.258 1.00 84.81 88 ASP A N 1
ATOM 660 C CA . ASP A 1 88 ? -2.831 10.716 -4.262 1.00 84.81 88 ASP A CA 1
ATOM 661 C C . ASP A 1 88 ? -1.715 11.548 -4.903 1.00 84.81 88 ASP A C 1
ATOM 663 O O . ASP A 1 88 ? -1.356 11.342 -6.069 1.00 84.81 88 ASP A O 1
ATOM 667 N N . PRO A 1 89 ? -1.100 12.459 -4.130 1.00 79.62 89 PRO A N 1
ATOM 668 C CA . PRO A 1 89 ? 0.128 13.123 -4.530 1.00 79.62 89 PRO A CA 1
ATOM 669 C C . PRO A 1 89 ? 1.211 12.110 -4.912 1.00 79.62 89 PRO A C 1
ATOM 671 O O . PRO A 1 89 ? 1.544 11.211 -4.140 1.00 79.62 89 PRO A O 1
ATOM 674 N N . GLN A 1 90 ? 1.776 12.281 -6.104 1.00 80.00 90 GLN A N 1
ATOM 675 C CA . GLN A 1 90 ? 2.838 11.415 -6.592 1.00 80.00 90 GLN A CA 1
ATOM 676 C C . GLN A 1 90 ? 4.196 11.826 -6.016 1.00 80.00 90 GLN A C 1
ATOM 678 O O . GLN A 1 90 ? 4.544 13.009 -5.994 1.00 80.00 90 GLN A O 1
ATOM 683 N N . ILE A 1 91 ? 4.975 10.840 -5.584 1.00 74.81 91 ILE A N 1
ATOM 684 C CA . ILE A 1 91 ? 6.393 10.984 -5.279 1.00 74.81 91 ILE A CA 1
ATOM 685 C C . ILE A 1 91 ? 7.214 10.852 -6.562 1.00 74.81 91 ILE A C 1
ATOM 687 O O . ILE A 1 91 ? 6.874 10.103 -7.479 1.00 74.81 91 ILE A O 1
ATOM 691 N N . ASP A 1 92 ? 8.322 11.585 -6.620 1.00 65.81 92 ASP A N 1
ATOM 692 C CA . ASP A 1 92 ? 9.280 11.481 -7.715 1.00 65.81 92 ASP A CA 1
ATOM 693 C C . ASP A 1 92 ? 10.123 10.210 -7.535 1.00 65.81 92 ASP A C 1
ATOM 695 O O . ASP A 1 92 ? 11.154 10.210 -6.858 1.00 65.81 92 ASP A O 1
ATOM 699 N N . THR A 1 93 ? 9.667 9.109 -8.135 1.00 63.59 93 THR A N 1
ATOM 700 C CA . THR A 1 93 ? 10.318 7.794 -8.032 1.00 63.59 93 THR A CA 1
ATOM 701 C C . THR A 1 93 ? 11.669 7.726 -8.739 1.00 63.59 93 THR A C 1
ATOM 703 O O . THR A 1 93 ? 12.400 6.761 -8.547 1.00 63.59 93 THR A O 1
ATOM 706 N N . SER A 1 94 ? 12.033 8.734 -9.544 1.00 58.03 94 SER A N 1
ATOM 707 C CA . SER A 1 94 ? 13.340 8.793 -10.217 1.00 58.03 94 SER A CA 1
ATOM 708 C C . SER A 1 94 ? 14.492 9.129 -9.265 1.00 58.03 94 SER A C 1
ATOM 710 O O . SER A 1 94 ? 15.649 8.839 -9.567 1.00 58.03 94 SER A O 1
ATOM 712 N N . LYS A 1 95 ? 14.168 9.726 -8.110 1.00 53.22 95 LYS A N 1
ATOM 713 C CA . LYS A 1 95 ? 15.113 10.067 -7.035 1.00 53.22 95 LYS A CA 1
ATOM 714 C C . LYS A 1 95 ? 15.203 9.000 -5.956 1.00 53.22 95 LYS A C 1
ATOM 716 O O . LYS A 1 95 ? 16.013 9.142 -5.046 1.00 53.22 95 LYS A O 1
ATOM 721 N N . ILE A 1 96 ? 14.367 7.967 -6.043 1.00 57.69 96 ILE A N 1
ATOM 722 C CA . ILE A 1 96 ? 14.506 6.789 -5.203 1.00 57.69 96 ILE A CA 1
ATOM 723 C C . ILE A 1 96 ? 15.778 6.112 -5.683 1.00 57.69 96 ILE A C 1
ATOM 725 O O . ILE A 1 96 ? 15.804 5.517 -6.762 1.00 57.69 96 ILE A O 1
ATOM 729 N N . GLU A 1 97 ? 16.859 6.281 -4.924 1.00 46.88 97 GLU A N 1
ATOM 730 C CA . GLU A 1 97 ? 18.049 5.488 -5.156 1.00 46.88 97 GLU A CA 1
ATOM 731 C C . GLU A 1 97 ? 17.602 4.028 -5.038 1.00 46.88 97 GLU A C 1
ATOM 733 O O . GLU A 1 97 ? 17.095 3.639 -3.979 1.00 46.88 97 GLU A O 1
ATOM 738 N N . PRO A 1 98 ? 17.719 3.211 -6.108 1.00 46.91 98 PRO A N 1
ATOM 739 C CA . PRO A 1 98 ? 17.600 1.777 -5.914 1.00 46.91 98 PRO A CA 1
ATOM 740 C C . PRO A 1 98 ? 18.606 1.425 -4.826 1.00 46.91 98 PRO A C 1
ATOM 742 O O . PRO A 1 98 ? 19.623 2.115 -4.720 1.00 46.91 98 PRO A O 1
ATOM 745 N N . GLU A 1 99 ? 18.354 0.384 -4.036 1.00 47.59 99 GLU A N 1
ATOM 746 C CA . GLU A 1 99 ? 19.389 -0.158 -3.163 1.00 47.59 99 GLU A CA 1
ATOM 747 C C . GLU A 1 99 ? 20.571 -0.602 -4.037 1.00 47.59 99 GLU A C 1
ATOM 749 O O . GLU A 1 99 ? 20.741 -1.765 -4.395 1.00 47.59 99 GLU A O 1
ATOM 754 N N . SER A 1 100 ? 21.425 0.355 -4.393 1.00 39.84 100 SER A N 1
ATOM 755 C CA . SER A 1 100 ? 22.830 0.182 -4.631 1.00 39.84 100 SER A CA 1
ATOM 756 C C . SER A 1 100 ? 23.355 -0.179 -3.261 1.00 39.84 100 SER A C 1
ATOM 758 O O . SER A 1 100 ? 23.896 0.672 -2.556 1.00 39.84 100 SER A O 1
ATOM 760 N N . SER A 1 101 ? 23.062 -1.429 -2.884 1.00 41.59 101 SER A N 1
ATOM 761 C CA . SER A 1 101 ? 23.804 -2.280 -1.978 1.00 41.59 101 SER A CA 1
ATOM 762 C C . SER A 1 101 ? 25.009 -1.521 -1.481 1.00 41.59 101 SER A C 1
ATOM 764 O O . SER A 1 101 ? 25.925 -1.287 -2.275 1.00 41.59 101 SER A O 1
ATOM 766 N N . SER A 1 102 ? 24.952 -1.061 -0.230 1.00 42.47 102 SER A N 1
ATOM 767 C CA . SER A 1 102 ? 26.091 -0.433 0.425 1.00 42.47 102 SER A CA 1
ATOM 768 C C . SER A 1 102 ? 27.316 -1.295 0.120 1.00 42.47 102 SER A C 1
ATOM 770 O O . SER A 1 102 ? 27.487 -2.374 0.679 1.00 42.47 102 SER A O 1
ATOM 772 N N . LEU A 1 103 ? 28.142 -0.829 -0.825 1.00 41.94 103 LEU A N 1
ATOM 773 C CA . LEU A 1 103 ? 29.329 -1.501 -1.374 1.00 41.94 103 LEU A CA 1
ATOM 774 C C . LEU A 1 103 ? 30.385 -1.791 -0.288 1.00 41.94 103 LEU A C 1
ATOM 776 O O . LEU A 1 103 ? 31.448 -2.342 -0.568 1.00 41.94 103 LEU A O 1
ATOM 780 N N . SER A 1 104 ? 30.109 -1.365 0.942 1.00 51.56 104 SER A N 1
ATOM 781 C CA . SER A 1 104 ? 30.855 -1.596 2.167 1.00 51.56 104 SER A CA 1
ATOM 782 C C . SER A 1 104 ? 30.596 -2.953 2.832 1.00 51.56 104 SER A C 1
ATOM 784 O O . SER A 1 104 ? 31.420 -3.320 3.659 1.00 51.56 104 SER A O 1
ATOM 786 N N . ASP A 1 105 ? 29.526 -3.685 2.488 1.00 52.66 105 ASP A N 1
ATOM 787 C CA . ASP A 1 105 ? 29.184 -4.982 3.123 1.00 52.66 105 ASP A CA 1
ATOM 788 C C . ASP A 1 105 ? 29.421 -6.205 2.207 1.00 52.66 105 ASP A C 1
ATOM 790 O O . ASP A 1 105 ? 29.019 -7.325 2.508 1.00 52.66 105 ASP A O 1
ATOM 794 N N . LEU A 1 106 ? 30.064 -5.996 1.051 1.00 48.47 106 LEU A N 1
ATOM 795 C CA . LEU A 1 106 ? 30.412 -7.054 0.098 1.00 48.47 106 LEU A CA 1
ATOM 796 C C . LEU A 1 106 ? 31.930 -7.275 0.081 1.00 48.47 106 LEU A C 1
ATOM 798 O O . LEU A 1 106 ? 32.693 -6.320 -0.079 1.00 48.47 106 LEU A O 1
ATOM 802 N N . ASP A 1 107 ? 32.361 -8.537 0.186 1.00 58.84 107 ASP A N 1
ATOM 803 C CA . ASP A 1 107 ? 33.760 -8.933 -0.008 1.00 58.84 107 ASP A CA 1
ATOM 804 C C . ASP A 1 107 ? 34.293 -8.441 -1.369 1.00 58.84 107 ASP A C 1
ATOM 806 O O . ASP A 1 107 ? 33.563 -8.378 -2.367 1.00 58.84 107 ASP A O 1
ATOM 810 N N . GLY A 1 108 ? 35.582 -8.078 -1.406 1.00 56.78 108 GLY A N 1
ATOM 811 C CA . GLY A 1 108 ? 36.206 -7.304 -2.491 1.00 56.78 108 GLY A CA 1
ATOM 812 C C . GLY A 1 108 ? 36.028 -7.863 -3.911 1.00 56.78 108 GLY A C 1
ATOM 813 O O . GLY A 1 108 ? 35.964 -7.083 -4.860 1.00 56.78 108 GLY A O 1
ATOM 814 N N . ASP A 1 109 ? 35.874 -9.180 -4.066 1.00 58.44 109 ASP A N 1
ATOM 815 C CA . ASP A 1 109 ? 35.632 -9.830 -5.361 1.00 58.44 109 ASP A CA 1
ATOM 816 C C . ASP A 1 109 ? 34.194 -9.627 -5.882 1.00 58.44 109 ASP A C 1
ATOM 818 O O . ASP A 1 109 ? 33.987 -9.348 -7.067 1.00 58.44 109 ASP A O 1
ATOM 822 N N . THR A 1 110 ? 33.184 -9.681 -5.006 1.00 56.44 110 THR A N 1
ATOM 823 C CA . THR A 1 110 ? 31.769 -9.465 -5.373 1.00 56.44 110 THR A CA 1
ATOM 824 C C . THR A 1 110 ? 31.503 -7.987 -5.658 1.00 56.44 110 THR A C 1
ATOM 826 O O . THR A 1 110 ? 30.768 -7.643 -6.588 1.00 56.44 110 THR A O 1
ATOM 829 N N . ARG A 1 111 ? 32.179 -7.103 -4.913 1.00 54.97 111 ARG A N 1
ATOM 830 C CA . ARG A 1 111 ? 32.161 -5.650 -5.110 1.00 54.97 111 ARG A CA 1
ATOM 831 C C . ARG A 1 111 ? 32.578 -5.253 -6.533 1.00 54.97 111 ARG A C 1
ATOM 833 O O . ARG A 1 111 ? 31.874 -4.485 -7.188 1.00 54.97 111 ARG A O 1
ATOM 840 N N . ALA A 1 112 ? 33.678 -5.823 -7.033 1.00 57.06 112 ALA A N 1
ATOM 841 C CA . ALA A 1 112 ? 34.203 -5.528 -8.368 1.00 57.06 112 ALA A CA 1
ATOM 842 C C . ALA A 1 112 ? 33.249 -5.974 -9.491 1.00 57.06 112 ALA A C 1
ATOM 844 O O . ALA A 1 112 ? 33.143 -5.312 -10.527 1.00 57.06 112 ALA A O 1
ATOM 845 N N . MET A 1 113 ? 32.524 -7.076 -9.288 1.00 62.41 113 MET A N 1
ATOM 846 C CA . MET A 1 113 ? 31.571 -7.597 -10.269 1.00 62.41 113 MET A CA 1
ATOM 847 C C . MET A 1 113 ? 30.298 -6.740 -10.350 1.00 62.41 113 MET A C 1
ATOM 849 O O . MET A 1 113 ? 29.820 -6.457 -11.451 1.00 62.41 113 MET A O 1
ATOM 853 N N . VAL A 1 114 ? 29.796 -6.269 -9.202 1.00 57.03 114 VAL A N 1
ATOM 854 C CA . VAL A 1 114 ? 28.625 -5.377 -9.120 1.00 57.03 114 VAL A CA 1
ATOM 855 C C . VAL A 1 114 ? 28.954 -3.975 -9.644 1.00 57.03 114 VAL A C 1
ATOM 857 O O . VAL A 1 114 ? 28.184 -3.440 -10.443 1.00 57.03 114 VAL A O 1
ATOM 860 N N . GLU A 1 115 ? 30.120 -3.410 -9.300 1.00 61.50 115 GLU A N 1
ATOM 861 C CA . GLU A 1 115 ? 30.592 -2.132 -9.867 1.00 61.50 115 GLU A CA 1
ATOM 862 C C . GLU A 1 115 ? 30.725 -2.215 -11.396 1.00 61.50 115 GLU A C 1
ATOM 864 O O . GLU A 1 115 ? 30.280 -1.311 -12.111 1.00 61.50 115 GLU A O 1
ATOM 869 N N . LYS A 1 116 ? 31.261 -3.327 -11.917 1.00 62.19 116 LYS A N 1
ATOM 870 C CA . LYS A 1 116 ? 31.382 -3.555 -13.361 1.00 62.19 116 LYS A CA 1
ATOM 871 C C . LYS A 1 116 ? 30.018 -3.665 -14.044 1.00 62.19 116 LYS A C 1
ATOM 873 O O . LYS A 1 116 ? 29.820 -3.026 -15.072 1.00 62.19 116 LYS A O 1
ATOM 878 N N . MET A 1 117 ? 29.059 -4.386 -13.461 1.00 58.38 117 MET A N 1
ATOM 879 C CA . MET A 1 117 ? 27.697 -4.476 -14.006 1.00 58.38 117 MET A CA 1
ATOM 880 C C . MET A 1 117 ? 26.953 -3.136 -13.963 1.00 58.38 117 MET A C 1
ATOM 882 O O . MET A 1 117 ? 26.264 -2.791 -14.923 1.00 58.38 117 MET A O 1
ATOM 886 N N . MET A 1 118 ? 27.104 -2.349 -12.893 1.00 59.06 118 MET A N 1
ATOM 887 C CA . MET A 1 118 ? 26.493 -1.018 -12.804 1.00 59.06 118 MET A CA 1
ATOM 888 C C . MET A 1 118 ? 27.120 -0.033 -13.797 1.00 59.06 118 MET A C 1
ATOM 890 O O . MET A 1 118 ? 26.397 0.760 -14.407 1.00 59.06 118 MET A O 1
ATOM 894 N N . TYR A 1 119 ? 28.437 -0.106 -14.011 1.00 58.56 119 TYR A N 1
ATOM 895 C CA . TYR A 1 119 ? 29.135 0.678 -15.030 1.00 58.56 119 TYR A CA 1
ATOM 896 C C . TYR A 1 119 ? 28.736 0.252 -16.445 1.00 58.56 119 TYR A C 1
ATOM 898 O O . TYR A 1 119 ? 28.433 1.113 -17.265 1.00 58.56 119 TYR A O 1
ATOM 906 N N . GLU A 1 120 ? 28.641 -1.051 -16.721 1.00 57.88 120 GLU A N 1
ATOM 907 C CA . GLU A 1 120 ? 28.170 -1.583 -18.003 1.00 57.88 120 GLU A CA 1
ATOM 908 C C . GLU A 1 120 ? 26.736 -1.141 -18.289 1.00 57.88 120 GLU A C 1
ATOM 910 O O . GLU A 1 120 ? 26.466 -0.647 -19.380 1.00 57.88 120 GLU A O 1
ATOM 915 N N . ASN A 1 121 ? 25.831 -1.225 -17.309 1.00 52.16 121 ASN A N 1
ATOM 916 C CA . ASN A 1 121 ? 24.441 -0.795 -17.473 1.00 52.16 121 ASN A CA 1
ATOM 917 C C . ASN A 1 121 ? 24.340 0.730 -17.693 1.00 52.16 121 ASN A C 1
ATOM 919 O O . ASN A 1 121 ? 23.558 1.192 -18.526 1.00 52.16 121 ASN A O 1
ATOM 923 N N . ARG A 1 122 ? 25.200 1.517 -17.024 1.00 59.97 122 ARG A N 1
ATOM 924 C CA . ARG A 1 122 ? 25.299 2.977 -17.200 1.00 59.97 122 ARG A CA 1
ATOM 925 C C . ARG A 1 122 ? 25.946 3.364 -18.540 1.00 59.97 122 ARG A C 1
ATOM 927 O O . ARG A 1 122 ? 25.492 4.313 -19.172 1.00 59.97 122 ARG A O 1
ATOM 934 N N . MET A 1 123 ? 26.944 2.615 -19.017 1.00 49.56 123 MET A N 1
ATOM 935 C CA . MET A 1 123 ? 27.554 2.787 -20.345 1.00 49.56 123 MET A CA 1
ATOM 936 C C . MET A 1 123 ? 26.589 2.404 -21.469 1.00 49.56 123 MET A C 1
ATOM 938 O O . MET A 1 123 ? 26.515 3.110 -22.474 1.00 49.56 123 MET A O 1
ATOM 942 N N . LYS A 1 124 ? 25.817 1.325 -21.290 1.00 58.09 124 LYS A N 1
ATOM 943 C CA . LYS A 1 124 ? 24.820 0.870 -22.268 1.00 58.09 124 LYS A CA 1
ATOM 944 C C . LYS A 1 124 ? 23.668 1.865 -22.399 1.00 58.09 124 LYS A C 1
ATOM 946 O O . LYS A 1 124 ? 23.240 2.139 -23.515 1.00 58.09 124 LYS A O 1
ATOM 951 N N . ALA A 1 125 ? 23.225 2.459 -21.287 1.00 50.84 125 ALA A N 1
ATOM 952 C CA . ALA A 1 125 ? 22.229 3.533 -21.294 1.00 50.84 125 ALA A CA 1
ATOM 953 C C . ALA A 1 125 ? 22.735 4.821 -21.977 1.00 50.84 125 ALA A C 1
ATOM 955 O O . ALA A 1 125 ? 21.939 5.580 -22.520 1.00 50.84 125 ALA A O 1
ATOM 956 N N . LEU A 1 126 ? 24.054 5.049 -21.996 1.00 48.34 126 LEU A N 1
ATOM 957 C CA . LEU A 1 126 ? 24.692 6.203 -22.642 1.00 48.34 126 LEU A CA 1
ATOM 958 C C . LEU A 1 126 ? 25.042 5.989 -24.126 1.00 48.34 126 LEU A C 1
ATOM 960 O O . LEU A 1 126 ? 25.641 6.876 -24.733 1.00 48.34 126 LEU A O 1
ATOM 964 N N . GLY A 1 127 ? 24.652 4.864 -24.735 1.00 54.06 127 GLY A N 1
ATOM 965 C CA . GLY A 1 127 ? 24.671 4.712 -26.193 1.00 54.06 127 GLY A CA 1
ATOM 966 C C . GLY A 1 127 ? 26.044 4.907 -26.841 1.00 54.06 127 GLY A C 1
ATOM 967 O O . GLY A 1 127 ? 26.131 5.497 -27.918 1.00 54.06 127 GLY A O 1
ATOM 968 N N . ARG A 1 128 ? 27.123 4.426 -26.212 1.00 52.22 128 ARG A N 1
ATOM 969 C CA . ARG A 1 128 ? 28.426 4.324 -26.882 1.00 52.22 128 ARG A CA 1
ATOM 970 C C . ARG A 1 128 ? 28.723 2.872 -27.245 1.00 52.22 128 ARG A C 1
ATOM 972 O O . ARG A 1 128 ? 28.943 2.044 -26.367 1.00 52.22 128 ARG A O 1
ATOM 979 N N . GLN A 1 129 ? 28.627 2.627 -28.551 1.00 40.09 129 GLN A N 1
ATOM 980 C CA . GLN A 1 129 ? 28.947 1.399 -29.277 1.00 40.09 129 GLN A CA 1
ATOM 981 C C . GLN A 1 129 ? 30.430 1.033 -29.155 1.00 40.09 129 GLN A C 1
ATOM 983 O O . GLN A 1 129 ? 31.255 1.974 -29.078 1.00 40.09 129 GLN A O 1
#

InterPro domains:
  IPR007052 CS domain [PF04969] (19-48)
  IPR008978 HSP20-like chaperone [G3DSA:2.60.40.790] (16-47)
  IPR008978 HSP20-like chaperone [G3DSA:2.60.40.790] (48-119)
  IPR008978 HSP20-like chaperone [SSF49764] (19-117)
  IPR037898 NudC family [PTHR12356] (44-127)

Foldseek 3Di:
DDDDPFKDWPPDPQQVPDQWGWIDGLFKIKIKHQDDPPDPDDDDDAAFQADFDPVPKDWDADPPRRIIITITTGPGSHDDRLDGHPPGHGDPCVPVDHPPPPLVPDDPVVSVVSVVVVVVVVVVVVPDD

Secondary structure (DSSP, 8-state):
--PPTT-EE--STTGGG-SSEEEE-SSEEEEEEE--TT-------S-BSS-B-TTT-EEEE-TTT-EEEEEEEBSSTT---S-SBTTSPPP-GGGS------TTSS-HHHHHHHHHHHHHHHHHHTT--

Radius of gyration: 18.2 Å; chains: 1; bounding box: 52×30×51 Å

pLDDT: mean 72.4, std 18.93, range [32.66, 96.25]